Protein AF-A0A9N9NCT1-F1 (afdb_monomer_lite)

Radius of gyration: 12.36 Å; chains: 1; bounding box: 28×24×30 Å

Foldseek 3Di:
DDPPPDPCVNCVCLFQHQVNAPDWDQDPVRDIGGHHPVVVVVVDD

Organism: NCBI:txid94023

Structure (mmCIF, N/CA/C/O backbone):
data_AF-A0A9N9NCT1-F1
#
_entry.id   AF-A0A9N9NCT1-F1
#
loop_
_atom_site.group_PDB
_atom_site.id
_atom_site.type_symbol
_atom_site.label_atom_id
_atom_site.label_alt_id
_atom_site.label_comp_id
_atom_site.label_asym_id
_atom_site.label_entity_id
_atom_site.label_seq_id
_atom_site.pdbx_PDB_ins_code
_atom_site.Cartn_x
_atom_site.Cartn_y
_atom_site.Cartn_z
_atom_site.occupancy
_atom_site.B_iso_or_equiv
_atom_site.auth_seq_id
_atom_site.auth_comp_id
_atom_site.auth_asym_id
_atom_site.auth_atom_id
_atom_site.pdbx_PDB_model_num
ATOM 1 N N . MET A 1 1 ? 18.099 8.399 -6.069 1.00 54.91 1 MET A N 1
ATOM 2 C CA . MET A 1 1 ? 17.550 7.043 -6.282 1.00 54.91 1 MET A CA 1
ATOM 3 C C . MET A 1 1 ? 17.196 6.915 -7.751 1.00 54.91 1 MET A C 1
ATOM 5 O O . MET A 1 1 ? 16.431 7.736 -8.243 1.00 54.91 1 MET A O 1
ATOM 9 N N . MET A 1 2 ? 17.835 5.985 -8.458 1.00 62.69 2 MET A N 1
ATOM 10 C CA . MET A 1 2 ? 17.592 5.743 -9.881 1.00 62.69 2 MET A CA 1
ATOM 11 C C . MET A 1 2 ? 16.294 4.933 -9.993 1.00 62.69 2 MET A C 1
ATOM 13 O O . MET A 1 2 ? 16.227 3.832 -9.451 1.00 62.69 2 MET A O 1
ATOM 17 N N . ARG A 1 3 ? 15.256 5.516 -10.600 1.00 67.81 3 ARG A N 1
ATOM 18 C CA . ARG A 1 3 ? 13.990 4.816 -10.857 1.00 67.81 3 ARG A CA 1
ATOM 19 C C . ARG A 1 3 ? 14.206 3.753 -11.933 1.00 67.81 3 ARG A C 1
ATOM 21 O O . ARG A 1 3 ? 14.989 3.993 -12.850 1.00 67.81 3 ARG A O 1
ATOM 28 N N . GLY A 1 4 ? 13.511 2.625 -11.848 1.00 75.00 4 GLY A N 1
ATOM 29 C CA . GLY A 1 4 ? 13.532 1.571 -12.868 1.00 75.00 4 GLY A CA 1
ATOM 30 C C . GLY A 1 4 ? 14.498 0.413 -12.605 1.00 75.00 4 GLY A C 1
ATOM 31 O O . GLY A 1 4 ? 14.617 -0.462 -13.456 1.00 75.00 4 GLY A O 1
ATOM 32 N N . ASN A 1 5 ? 15.164 0.373 -11.445 1.00 81.62 5 ASN A N 1
ATOM 33 C CA . ASN A 1 5 ? 16.017 -0.761 -11.057 1.00 81.62 5 ASN A CA 1
ATOM 34 C C . ASN A 1 5 ? 15.244 -1.872 -10.328 1.00 81.62 5 ASN A C 1
ATOM 36 O O . ASN A 1 5 ? 15.669 -3.024 -10.337 1.00 81.62 5 ASN A O 1
ATOM 40 N N . SER A 1 6 ? 14.129 -1.538 -9.672 1.00 87.12 6 SER A N 1
ATOM 41 C CA . SER A 1 6 ? 13.323 -2.482 -8.898 1.00 87.12 6 SER A CA 1
ATOM 42 C C . SER A 1 6 ? 11.896 -1.972 -8.829 1.00 87.12 6 SER A C 1
ATOM 44 O O . SER A 1 6 ? 11.614 -0.958 -8.192 1.00 87.12 6 SER A O 1
ATOM 46 N N . LEU A 1 7 ? 10.983 -2.718 -9.451 1.00 82.50 7 LEU A N 1
ATOM 47 C CA . LEU A 1 7 ? 9.562 -2.382 -9.456 1.00 82.50 7 LEU A CA 1
ATOM 48 C C . LEU A 1 7 ? 9.013 -2.244 -8.027 1.00 82.50 7 LEU A C 1
ATOM 50 O O . LEU A 1 7 ? 8.165 -1.400 -7.765 1.00 82.50 7 LEU A O 1
ATOM 54 N N . ILE A 1 8 ? 9.522 -3.052 -7.094 1.00 85.31 8 ILE A N 1
ATOM 55 C CA . ILE A 1 8 ? 9.126 -3.013 -5.684 1.00 85.31 8 ILE A CA 1
ATOM 56 C C . ILE A 1 8 ? 9.582 -1.704 -5.037 1.00 85.31 8 ILE A C 1
ATOM 58 O O . ILE A 1 8 ? 8.776 -1.049 -4.381 1.00 85.31 8 ILE A O 1
ATOM 62 N N . ASP A 1 9 ? 10.841 -1.302 -5.227 1.00 84.44 9 ASP A N 1
ATOM 63 C CA . ASP A 1 9 ? 11.365 -0.057 -4.649 1.00 84.44 9 ASP A CA 1
ATOM 64 C C . ASP A 1 9 ? 10.698 1.179 -5.257 1.00 84.44 9 ASP A C 1
ATOM 66 O O . ASP A 1 9 ? 10.391 2.135 -4.543 1.00 84.44 9 ASP A O 1
ATOM 70 N N . ASP 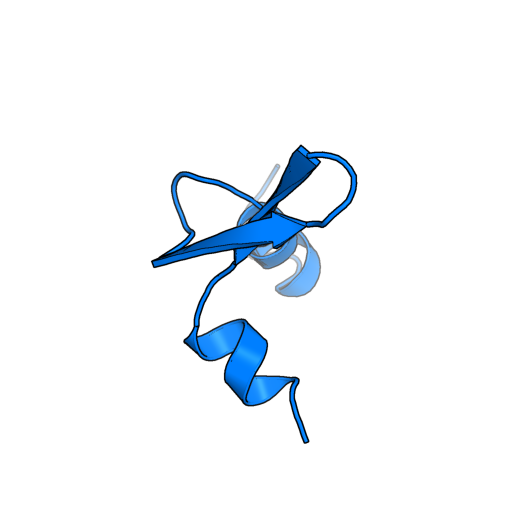A 1 10 ? 10.416 1.135 -6.559 1.00 84.00 10 ASP A N 1
ATOM 71 C CA . ASP A 1 10 ? 9.728 2.207 -7.272 1.00 84.00 10 ASP A CA 1
ATOM 72 C C . ASP A 1 10 ? 8.265 2.354 -6.814 1.00 84.00 10 ASP A C 1
ATOM 74 O O . ASP A 1 10 ? 7.795 3.470 -6.575 1.00 84.00 10 ASP A O 1
ATOM 78 N N . LEU A 1 11 ? 7.544 1.238 -6.638 1.00 81.62 11 LEU A N 1
ATOM 79 C CA . LEU A 1 11 ? 6.132 1.233 -6.233 1.00 81.62 11 LEU A CA 1
ATOM 80 C C . LEU A 1 11 ? 5.929 1.436 -4.727 1.00 81.62 11 LEU A C 1
ATOM 82 O O . LEU A 1 11 ? 4.859 1.884 -4.313 1.00 81.62 11 LEU A O 1
ATOM 86 N N . LYS A 1 12 ? 6.943 1.174 -3.892 1.00 84.25 12 LYS A N 1
ATOM 87 C CA . LYS A 1 12 ? 6.868 1.377 -2.435 1.00 84.25 12 LYS A CA 1
ATOM 88 C C . LYS A 1 12 ? 6.508 2.816 -2.063 1.00 84.25 12 LYS A C 1
ATOM 90 O O . LYS A 1 12 ? 5.838 3.037 -1.061 1.00 84.25 12 LYS A O 1
ATOM 95 N N . LEU A 1 13 ? 6.909 3.784 -2.888 1.00 81.62 13 LEU A N 1
ATOM 96 C CA . LEU A 1 13 ? 6.610 5.208 -2.703 1.00 81.62 13 LEU A CA 1
ATOM 97 C C . LEU A 1 13 ? 5.141 5.580 -2.972 1.00 81.62 13 LEU A C 1
ATOM 99 O O . LEU A 1 13 ? 4.718 6.672 -2.583 1.00 81.62 13 LEU A O 1
ATOM 103 N N . LEU A 1 14 ? 4.387 4.715 -3.659 1.00 82.56 14 LEU A N 1
ATOM 104 C CA . LEU A 1 14 ? 2.974 4.934 -3.985 1.00 82.56 14 LEU A CA 1
ATOM 105 C C . LEU A 1 14 ? 2.040 4.461 -2.865 1.00 82.56 14 LEU A C 1
ATOM 107 O O . LEU A 1 14 ? 0.934 4.974 -2.728 1.00 82.56 14 LEU A O 1
ATOM 111 N N . VAL A 1 15 ? 2.482 3.499 -2.053 1.00 84.56 15 VAL A N 1
ATOM 112 C CA . VAL A 1 15 ? 1.696 2.945 -0.947 1.00 84.56 15 VAL A CA 1
ATOM 113 C C . VAL A 1 15 ? 1.712 3.910 0.239 1.00 84.56 15 VAL A C 1
ATOM 115 O O . VAL A 1 15 ? 2.771 4.395 0.631 1.00 84.56 15 VAL A O 1
ATOM 118 N N . ASN A 1 16 ? 0.545 4.167 0.839 1.00 85.44 16 ASN A N 1
ATOM 119 C CA . ASN A 1 16 ? 0.388 5.081 1.976 1.00 85.44 16 ASN A CA 1
ATOM 120 C C . ASN A 1 16 ? 0.893 6.507 1.712 1.00 85.44 16 ASN A C 1
ATOM 122 O O . ASN A 1 16 ? 1.441 7.168 2.594 1.00 85.44 16 ASN A O 1
ATOM 126 N N . ASN A 1 17 ? 0.708 6.978 0.477 1.00 88.38 17 ASN A N 1
ATOM 127 C CA . ASN A 1 17 ? 1.098 8.315 0.061 1.00 88.38 17 ASN A CA 1
ATOM 128 C C . ASN A 1 17 ? -0.139 9.129 -0.345 1.00 88.38 17 ASN A C 1
ATOM 130 O O . ASN A 1 17 ? -0.774 8.778 -1.343 1.00 88.38 17 ASN A O 1
ATOM 134 N N . PRO A 1 18 ? -0.463 10.235 0.350 1.00 89.50 18 PRO A N 1
ATOM 135 C CA . PRO A 1 18 ? -1.671 11.015 0.082 1.00 89.50 18 PRO A CA 1
ATOM 136 C C . PRO A 1 18 ? -1.732 11.566 -1.348 1.00 89.50 18 PRO A C 1
ATOM 138 O O . PRO A 1 18 ? -2.815 11.753 -1.885 1.00 89.50 18 PRO A O 1
ATOM 141 N N . ARG A 1 19 ? -0.585 11.793 -2.003 1.00 90.56 19 ARG A N 1
ATOM 142 C CA . ARG A 1 19 ? -0.544 12.304 -3.383 1.00 90.56 19 ARG A CA 1
ATOM 143 C C . ARG A 1 19 ? -0.971 11.268 -4.429 1.00 90.56 19 ARG A C 1
ATOM 145 O O . ARG A 1 19 ? -1.393 11.652 -5.514 1.00 90.56 19 ARG A O 1
ATOM 152 N N . TYR A 1 20 ? -0.800 9.984 -4.129 1.00 88.06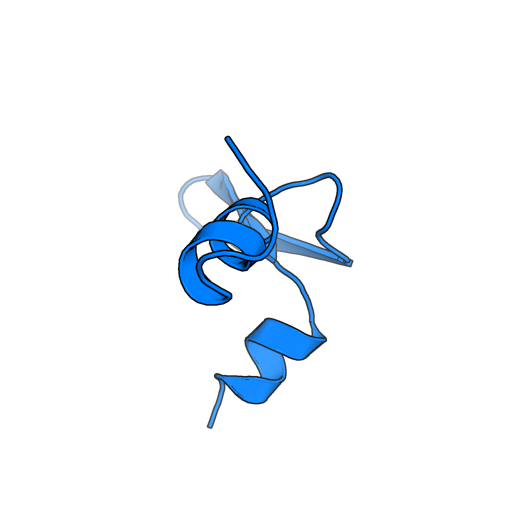 20 TYR A N 1
ATOM 153 C CA . TYR A 1 20 ? -1.047 8.871 -5.057 1.00 88.06 20 TYR A CA 1
ATOM 154 C C . TYR A 1 20 ? -2.196 7.967 -4.596 1.00 88.06 20 TYR A C 1
ATOM 156 O O . TYR A 1 20 ? -2.361 6.856 -5.101 1.00 88.06 20 TYR A O 1
ATOM 164 N N . SER A 1 21 ? -2.957 8.430 -3.607 1.00 90.94 21 SER A N 1
ATOM 165 C CA . SER A 1 21 ? -4.046 7.675 -3.007 1.00 90.94 21 SER A CA 1
ATOM 166 C C . SER A 1 21 ? -5.380 8.252 -3.430 1.00 90.94 21 SER A C 1
ATOM 168 O O . SER A 1 21 ? -5.594 9.458 -3.361 1.00 90.94 21 SER A O 1
ATOM 170 N N . ASP A 1 22 ? -6.275 7.355 -3.825 1.00 92.50 22 ASP A N 1
ATOM 171 C CA . ASP A 1 22 ? -7.643 7.686 -4.220 1.00 92.50 22 ASP A CA 1
ATOM 172 C C . ASP A 1 22 ? -8.631 7.466 -3.060 1.00 92.50 22 ASP A C 1
ATOM 174 O O . ASP A 1 22 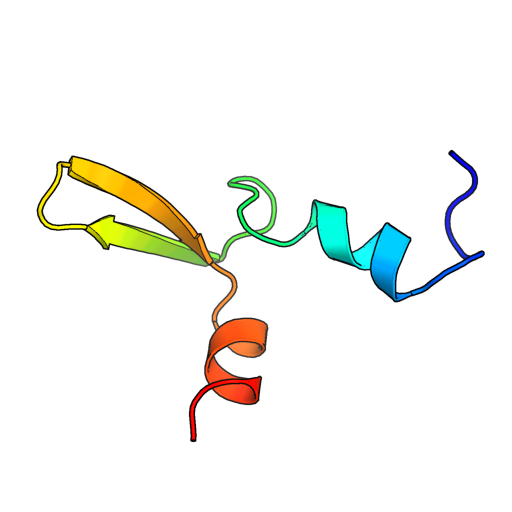? -9.793 7.855 -3.147 1.00 92.50 22 ASP A O 1
ATOM 178 N N . ILE A 1 23 ? -8.184 6.817 -1.976 1.00 92.25 23 ILE A N 1
ATOM 179 C CA . ILE A 1 23 ? -8.987 6.481 -0.797 1.00 92.25 23 ILE A CA 1
ATOM 180 C C . ILE A 1 23 ? -8.238 6.885 0.477 1.00 92.25 23 ILE A C 1
ATOM 182 O O . ILE A 1 23 ? -7.045 6.617 0.632 1.00 92.25 23 ILE A O 1
ATOM 186 N N . GLU A 1 24 ? -8.975 7.466 1.421 1.00 93.81 24 GLU A N 1
ATOM 187 C CA . GLU A 1 24 ? -8.547 7.675 2.802 1.00 93.81 24 GLU A CA 1
ATOM 188 C C . GLU A 1 24 ? -9.288 6.691 3.721 1.00 93.81 24 GLU A C 1
ATOM 190 O O . GLU A 1 24 ? -10.519 6.643 3.745 1.00 93.81 24 GLU A O 1
ATOM 195 N N . ILE A 1 25 ? -8.541 5.883 4.471 1.00 92.31 25 ILE A N 1
ATOM 196 C CA . ILE A 1 25 ? -9.074 4.903 5.417 1.00 92.31 25 ILE A CA 1
ATOM 197 C C . ILE A 1 25 ? -8.830 5.441 6.820 1.00 92.31 25 ILE A C 1
ATOM 199 O O . ILE A 1 25 ? -7.689 5.526 7.277 1.00 92.31 25 ILE A O 1
ATOM 203 N N . ARG A 1 26 ? -9.914 5.796 7.512 1.00 94.44 26 ARG A N 1
ATOM 204 C CA . ARG A 1 26 ? -9.851 6.271 8.893 1.00 94.44 26 ARG A CA 1
ATOM 205 C C . ARG A 1 26 ? -10.111 5.125 9.859 1.00 94.44 26 ARG A C 1
ATOM 207 O O . ARG A 1 26 ? -11.213 4.581 9.917 1.00 94.44 26 ARG A O 1
ATOM 214 N N . CYS A 1 27 ? -9.088 4.769 10.617 1.00 92.94 27 CYS A N 1
ATOM 215 C CA . CYS A 1 27 ? -9.141 3.700 11.598 1.00 92.94 27 CYS A CA 1
ATOM 216 C C . CYS A 1 27 ? -9.757 4.181 12.920 1.00 92.94 27 CYS A C 1
ATOM 218 O O . CYS A 1 27 ? -9.848 5.376 13.214 1.00 92.9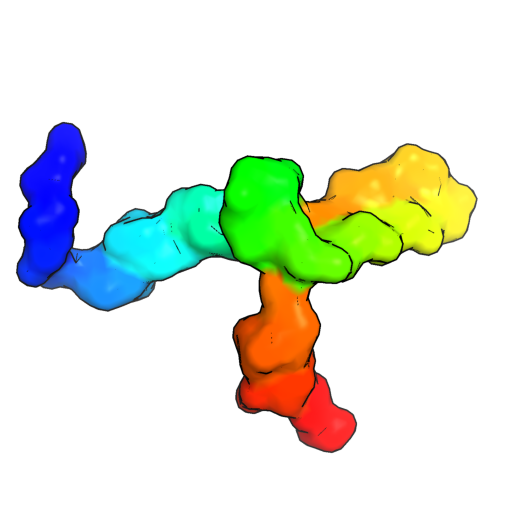4 27 CYS A O 1
ATOM 220 N N . LYS A 1 28 ? -10.178 3.219 13.747 1.00 94.12 28 LYS A N 1
ATOM 221 C CA . LYS A 1 28 ? -10.820 3.470 15.048 1.00 94.12 28 LYS A CA 1
ATOM 222 C C . LYS A 1 28 ? -9.907 4.199 16.045 1.00 94.12 28 LYS A C 1
ATOM 224 O O . LYS A 1 28 ? -10.404 4.866 16.943 1.00 94.12 28 LYS A O 1
ATOM 229 N N . ASP A 1 29 ? -8.594 4.077 15.890 1.00 94.38 29 ASP A N 1
ATOM 230 C CA . ASP A 1 29 ? -7.572 4.749 16.697 1.00 94.38 29 ASP A CA 1
ATOM 231 C C . ASP A 1 29 ? -7.259 6.178 16.212 1.00 94.38 29 ASP A C 1
ATOM 233 O O . ASP A 1 29 ? -6.251 6.752 16.612 1.00 94.38 29 ASP A O 1
ATOM 237 N N . ASN A 1 30 ? -8.106 6.757 15.351 1.00 90.69 30 ASN A N 1
ATOM 238 C CA . ASN A 1 30 ? -7.874 8.033 14.670 1.00 90.69 30 ASN A CA 1
ATOM 239 C C . ASN A 1 30 ? -6.667 8.040 13.711 1.00 90.69 30 ASN A C 1
ATOM 241 O O . ASN A 1 30 ? -6.326 9.103 13.188 1.00 90.69 30 ASN A O 1
ATOM 245 N N . SER A 1 31 ? -6.042 6.890 13.430 1.00 92.38 31 SER A N 1
ATOM 246 C CA . SER A 1 31 ? -5.021 6.820 12.387 1.00 92.38 31 SER A CA 1
ATOM 247 C C . SER A 1 31 ? -5.654 6.939 10.998 1.00 92.38 31 SER A C 1
ATOM 249 O O . SER A 1 31 ? -6.769 6.470 10.746 1.00 92.38 31 SER A O 1
ATOM 251 N N . VAL A 1 32 ? -4.941 7.617 10.102 1.00 92.31 32 VAL A N 1
ATOM 252 C CA . VAL A 1 32 ? -5.347 7.820 8.712 1.00 92.31 32 VAL A CA 1
ATOM 253 C C . VAL A 1 32 ? -4.362 7.081 7.821 1.00 92.31 32 VAL A C 1
ATOM 255 O O . VAL A 1 32 ? -3.157 7.329 7.884 1.00 92.31 32 VAL A O 1
ATOM 258 N N . LEU A 1 33 ? -4.881 6.167 7.006 1.00 91.75 33 LEU A N 1
ATOM 259 C CA . LEU A 1 33 ? -4.120 5.437 6.001 1.00 91.75 33 LEU A CA 1
ATOM 260 C C . LEU A 1 33 ? -4.561 5.879 4.612 1.00 91.75 33 LEU A C 1
ATOM 262 O O . LEU A 1 33 ? -5.753 5.981 4.328 1.00 91.75 33 LEU A O 1
ATOM 266 N N . TYR A 1 34 ? -3.593 6.097 3.733 1.00 93.00 34 TYR A N 1
ATOM 267 C CA . TYR A 1 34 ? -3.849 6.475 2.352 1.00 93.00 34 TYR A CA 1
ATOM 268 C C . TYR A 1 34 ? -3.704 5.243 1.452 1.00 93.00 34 TYR A C 1
ATOM 270 O O . TYR A 1 34 ? -2.696 4.534 1.484 1.00 93.00 34 TYR A O 1
ATOM 278 N N . GLY A 1 35 ? -4.741 4.934 0.683 1.00 90.44 35 GLY A N 1
ATOM 279 C CA . GLY A 1 35 ? -4.809 3.732 -0.137 1.00 90.44 35 GLY A CA 1
ATOM 280 C C . GLY A 1 35 ? -5.169 4.031 -1.585 1.00 90.44 35 GLY A C 1
ATOM 2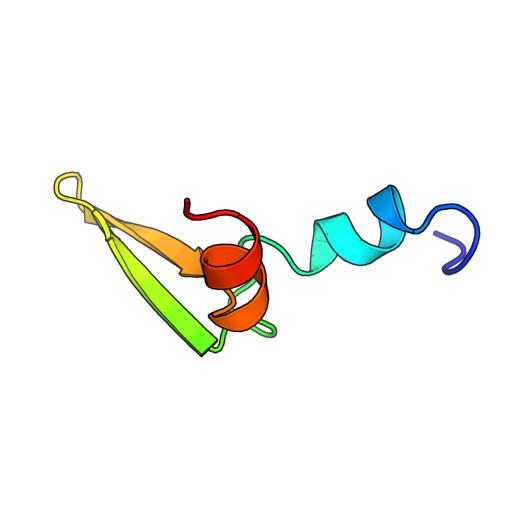81 O O . GLY A 1 35 ? -5.896 4.975 -1.887 1.00 90.44 35 GLY A O 1
ATOM 282 N N . ASN A 1 36 ? -4.694 3.181 -2.493 1.00 90.44 36 ASN A N 1
ATOM 283 C CA . ASN A 1 36 ? -5.160 3.161 -3.874 1.00 90.44 36 ASN A CA 1
ATOM 284 C C . ASN A 1 36 ? -6.173 2.020 -4.050 1.00 90.44 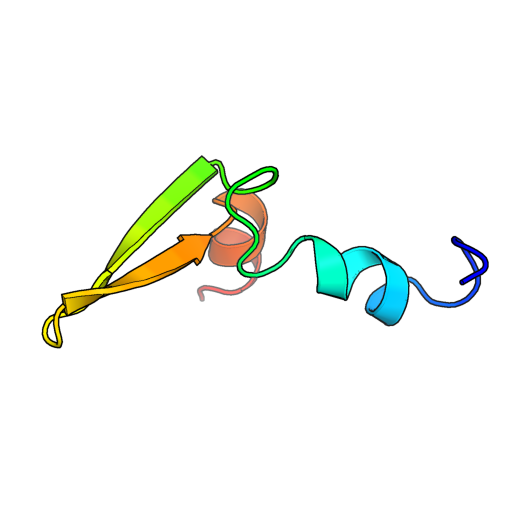36 ASN A C 1
ATOM 286 O O . ASN A 1 36 ? -5.878 0.876 -3.696 1.00 90.44 36 ASN A O 1
ATOM 290 N N . SER A 1 37 ? -7.353 2.326 -4.592 1.00 89.56 37 SER A N 1
ATOM 291 C CA . SER A 1 37 ? -8.456 1.367 -4.741 1.00 89.56 37 SER A CA 1
ATOM 292 C C . SER A 1 37 ? -8.063 0.147 -5.572 1.00 89.56 37 SER A C 1
ATOM 294 O O . SER A 1 37 ? -8.372 -0.976 -5.185 1.00 89.56 37 SER A O 1
ATOM 296 N N . ALA A 1 38 ? -7.317 0.346 -6.661 1.00 88.44 38 ALA A N 1
ATOM 297 C CA . ALA A 1 38 ? -6.883 -0.730 -7.542 1.00 88.44 38 ALA A CA 1
ATOM 298 C C . ALA A 1 38 ? -5.877 -1.661 -6.852 1.00 88.44 38 ALA A C 1
ATOM 300 O O . ALA A 1 38 ? -5.974 -2.880 -6.975 1.00 88.44 38 ALA A O 1
ATOM 301 N N . ILE A 1 39 ? -4.941 -1.098 -6.079 1.00 86.44 39 ILE A N 1
ATOM 302 C CA . ILE A 1 39 ? -3.949 -1.881 -5.327 1.00 86.44 39 ILE A CA 1
ATOM 303 C C . ILE A 1 39 ? -4.630 -2.677 -4.208 1.00 86.44 39 ILE A C 1
ATOM 305 O O . ILE A 1 39 ? -4.322 -3.852 -4.019 1.00 86.44 39 ILE A O 1
ATOM 309 N N . LEU A 1 40 ? -5.559 -2.055 -3.477 1.00 88.62 40 LEU A N 1
ATOM 310 C CA . LEU A 1 40 ? -6.309 -2.715 -2.407 1.00 88.62 40 LEU A CA 1
ATOM 311 C C . LEU A 1 40 ? -7.211 -3.826 -2.957 1.00 88.62 40 LEU A C 1
ATOM 313 O O . LEU A 1 40 ? -7.195 -4.928 -2.420 1.00 88.62 40 LEU A O 1
ATOM 317 N N . ALA A 1 41 ? -7.931 -3.572 -4.053 1.00 90.06 41 ALA A N 1
ATOM 318 C CA . ALA A 1 41 ? -8.791 -4.560 -4.701 1.00 90.06 41 ALA A CA 1
ATOM 319 C C . ALA A 1 41 ? -7.997 -5.753 -5.249 1.00 90.06 41 ALA A C 1
ATOM 321 O O . ALA A 1 41 ? -8.424 -6.888 -5.099 1.00 90.06 41 ALA A O 1
ATOM 322 N N . ALA A 1 42 ? -6.809 -5.523 -5.817 1.00 88.56 42 ALA A N 1
ATOM 323 C CA . ALA A 1 42 ? -5.939 -6.605 -6.282 1.00 88.56 42 ALA A CA 1
ATOM 324 C C . ALA A 1 42 ? -5.381 -7.482 -5.143 1.00 88.56 42 ALA A C 1
ATOM 326 O O . ALA A 1 42 ? -4.860 -8.566 -5.395 1.00 88.56 42 ALA A O 1
ATOM 327 N N . ARG A 1 43 ? -5.421 -6.990 -3.899 1.00 85.00 43 ARG A N 1
ATOM 328 C CA . ARG A 1 43 ? -4.887 -7.656 -2.701 1.00 85.00 43 ARG A CA 1
ATOM 329 C C . ARG A 1 43 ? -5.968 -8.226 -1.785 1.00 85.00 43 ARG A C 1
ATOM 331 O O . ARG A 1 43 ? -5.617 -8.992 -0.892 1.00 85.00 43 ARG A O 1
ATOM 338 N N . SER A 1 44 ? -7.220 -7.815 -1.962 1.00 78.50 44 SER A N 1
ATOM 339 C CA . SER A 1 44 ? -8.366 -8.317 -1.213 1.00 78.50 44 SER A CA 1
ATOM 340 C C . SER A 1 44 ? -8.930 -9.526 -1.947 1.00 78.50 44 SER A C 1
ATOM 342 O O . SER A 1 44 ? -9.347 -9.397 -3.095 1.00 78.50 44 SER A O 1
ATOM 344 N N . GLU A 1 45 ? -8.911 -10.681 -1.286 1.00 68.12 45 GLU A N 1
ATOM 345 C CA . GLU A 1 45 ? -9.649 -11.879 -1.712 1.00 68.12 45 GLU A CA 1
ATOM 346 C C . GLU A 1 45 ? -11.153 -11.724 -1.447 1.00 68.12 45 GLU A C 1
ATOM 348 O O . GLU A 1 45 ? -11.506 -11.059 -0.440 1.00 68.12 45 GLU A O 1
#

Sequence (45 aa):
MMRGNSLIDDLKLLVNNPRYSDIEIRCKDNSVLYGNSAILAARSE

pLDDT: mean 85.87, std 8.45, range [54.91, 94.44]

Secondary structure (DSSP, 8-state):
--TTS-HHHHHHTTTT-GGG-SEEEE-TTS-EEEE-HHHHHHH--

InterPro domains:
  IPR011333 SKP1/BTB/POZ domain superfamily [G3DSA:3.30.710.10] (1-45)